Protein AF-A0A3D3FF31-F1 (afdb_monomer_lite)

pLDDT: mean 90.66, std 3.52, range [78.62, 95.69]

Foldseek 3Di:
DVVLVVLVVVLVCLLVVLLVVLVVPPVDLVVLQVVLVVVLVVVCVVVVDCCLDDLNVVQLVCQLVLDADCCNLVSNSNNVSSNVSSPHDDDCVSNSLSNQLRNQSVVCVVVVHHSNVRND

Structure (mmCIF, N/CA/C/O backbone):
data_AF-A0A3D3FF31-F1
#
_entry.id   AF-A0A3D3FF31-F1
#
loop_
_atom_site.group_PDB
_atom_site.id
_atom_site.type_symbol
_atom_site.label_atom_id
_atom_site.label_alt_id
_atom_site.label_comp_id
_atom_site.label_asym_id
_atom_site.label_entity_id
_atom_site.label_seq_id
_atom_site.pdbx_PDB_ins_code
_atom_site.Cartn_x
_atom_site.Cartn_y
_atom_site.Cartn_z
_atom_site.occupancy
_atom_site.B_iso_or_equiv
_atom_site.auth_seq_id
_atom_site.auth_comp_id
_atom_site.auth_asym_id
_atom_site.auth_atom_id
_atom_site.pdbx_PDB_model_num
ATOM 1 N N . ALA A 1 1 ? 8.843 8.279 -13.392 1.00 78.62 1 ALA A N 1
ATOM 2 C CA . ALA A 1 1 ? 8.975 9.220 -12.255 1.00 78.62 1 ALA A CA 1
ATOM 3 C C . ALA A 1 1 ? 7.653 9.904 -11.886 1.00 78.62 1 ALA A C 1
ATOM 5 O O . ALA A 1 1 ? 7.166 9.656 -10.793 1.00 78.62 1 ALA A O 1
ATOM 6 N N . ALA A 1 2 ? 7.036 10.708 -12.767 1.00 91.69 2 ALA A N 1
ATOM 7 C CA . ALA A 1 2 ? 5.795 11.434 -12.439 1.00 91.69 2 ALA A CA 1
ATOM 8 C C . ALA A 1 2 ? 4.642 10.522 -11.970 1.00 91.69 2 ALA A C 1
ATOM 10 O O . ALA A 1 2 ? 3.974 10.825 -10.987 1.00 91.69 2 ALA A O 1
ATOM 11 N N . LEU A 1 3 ? 4.456 9.365 -12.618 1.00 91.06 3 LEU A N 1
ATOM 12 C CA . LEU A 1 3 ? 3.427 8.401 -12.220 1.00 91.06 3 LEU A CA 1
ATOM 13 C C . LEU A 1 3 ? 3.698 7.779 -10.840 1.00 91.06 3 LEU A C 1
ATOM 15 O O . LEU A 1 3 ? 2.778 7.648 -10.043 1.00 91.06 3 LEU A O 1
ATOM 19 N N . CYS A 1 4 ? 4.958 7.467 -10.520 1.00 90.69 4 CYS A N 1
ATOM 20 C CA . CYS A 1 4 ? 5.333 6.948 -9.202 1.00 90.69 4 CYS A CA 1
ATOM 21 C C . CYS A 1 4 ? 5.034 7.973 -8.097 1.00 90.69 4 CYS A C 1
ATOM 23 O O . CYS A 1 4 ? 4.534 7.611 -7.035 1.00 90.69 4 CYS A O 1
ATOM 25 N N . ALA A 1 5 ? 5.282 9.260 -8.366 1.00 92.75 5 ALA A N 1
ATOM 26 C CA . ALA A 1 5 ? 4.932 10.337 -7.443 1.00 92.75 5 ALA A CA 1
ATOM 27 C C . ALA A 1 5 ? 3.413 10.435 -7.234 1.00 92.75 5 ALA A C 1
ATOM 29 O O . ALA A 1 5 ? 2.961 10.601 -6.105 1.00 92.75 5 ALA A O 1
ATOM 30 N N . LEU A 1 6 ? 2.617 10.269 -8.296 1.00 95.06 6 LEU A N 1
ATOM 31 C CA . LEU A 1 6 ? 1.157 10.252 -8.195 1.00 95.06 6 LEU A CA 1
ATOM 32 C C . LEU A 1 6 ? 0.662 9.085 -7.329 1.00 95.06 6 LEU A C 1
ATOM 34 O O . LEU A 1 6 ? -0.195 9.287 -6.472 1.00 95.06 6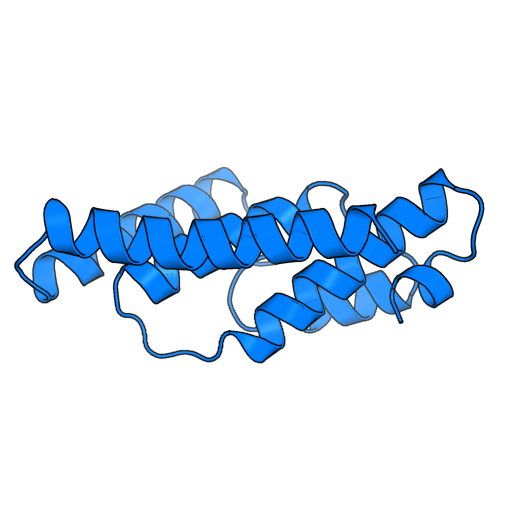 LEU A O 1
ATOM 38 N N . VAL A 1 7 ? 1.235 7.890 -7.496 1.00 94.88 7 VAL A N 1
ATOM 39 C CA . VAL A 1 7 ? 0.910 6.718 -6.664 1.00 94.88 7 VAL A CA 1
ATOM 40 C C . VAL A 1 7 ? 1.288 6.955 -5.199 1.00 94.88 7 VAL A C 1
ATOM 42 O O . VAL A 1 7 ? 0.497 6.641 -4.312 1.00 94.88 7 VAL A O 1
ATOM 45 N N . ALA A 1 8 ? 2.444 7.566 -4.930 1.00 93.75 8 ALA A N 1
ATOM 46 C CA . ALA A 1 8 ? 2.855 7.919 -3.571 1.00 93.75 8 ALA A CA 1
ATOM 47 C C . ALA A 1 8 ? 1.891 8.926 -2.920 1.00 93.75 8 ALA A C 1
ATOM 49 O O . ALA A 1 8 ? 1.459 8.724 -1.785 1.00 93.75 8 ALA A O 1
ATOM 50 N N . VAL A 1 9 ? 1.486 9.971 -3.651 1.00 95.19 9 VAL A N 1
ATOM 51 C CA . VAL A 1 9 ? 0.482 10.940 -3.180 1.00 95.19 9 VAL A CA 1
ATOM 52 C C . VAL A 1 9 ? -0.848 10.246 -2.892 1.00 95.19 9 VAL A C 1
ATOM 54 O O . VAL A 1 9 ? -1.457 10.507 -1.855 1.00 95.19 9 VAL A O 1
ATOM 57 N N . LEU A 1 10 ? -1.281 9.336 -3.767 1.00 95.56 10 LEU A N 1
ATOM 58 C CA . LEU A 1 10 ? -2.508 8.563 -3.583 1.00 95.56 10 LEU A CA 1
ATOM 59 C C . LEU A 1 10 ? -2.434 7.695 -2.320 1.00 95.56 10 LEU A C 1
ATOM 61 O O . LEU A 1 10 ? -3.385 7.683 -1.540 1.00 95.56 10 LEU A O 1
ATOM 65 N N . PHE A 1 11 ? -1.305 7.024 -2.077 1.00 94.81 11 PHE A N 1
ATOM 66 C CA . PHE A 1 11 ? -1.084 6.229 -0.868 1.00 94.81 11 PHE A CA 1
ATOM 67 C C . PHE A 1 11 ? -1.131 7.088 0.402 1.00 94.81 11 PHE A C 1
ATOM 69 O O . PHE A 1 11 ? -1.907 6.791 1.312 1.00 94.81 11 PHE A O 1
ATOM 76 N N . CYS A 1 12 ? -0.380 8.192 0.447 1.00 94.19 12 CYS A N 1
ATOM 77 C CA . CYS A 1 12 ? -0.398 9.122 1.578 1.00 94.19 12 CYS A CA 1
ATOM 78 C C . CYS A 1 12 ? -1.805 9.677 1.839 1.00 94.19 12 CYS A C 1
ATOM 80 O O . CYS A 1 12 ? -2.251 9.750 2.985 1.00 94.19 12 CYS A O 1
ATOM 82 N N . TYR A 1 13 ? -2.527 10.046 0.779 1.00 95.69 13 TYR A N 1
ATOM 83 C CA . TYR A 1 13 ? -3.886 10.560 0.895 1.00 95.69 13 TYR A CA 1
ATOM 84 C C . TYR A 1 13 ? -4.855 9.497 1.421 1.00 95.69 13 TYR A C 1
ATOM 86 O O . TYR A 1 13 ? -5.627 9.783 2.333 1.00 95.69 13 TYR A O 1
ATOM 94 N N . ALA A 1 14 ? -4.788 8.262 0.916 1.00 94.94 14 ALA A N 1
ATOM 95 C CA . ALA A 1 14 ? -5.620 7.153 1.385 1.00 94.94 14 ALA A CA 1
ATOM 96 C C . ALA A 1 14 ? -5.376 6.834 2.870 1.00 94.94 14 ALA A C 1
ATOM 98 O O . ALA A 1 14 ? -6.324 6.624 3.632 1.00 94.94 14 ALA A O 1
ATOM 99 N N . MET A 1 15 ? -4.116 6.859 3.305 1.00 93.06 15 MET A N 1
ATOM 100 C CA . MET A 1 15 ? -3.726 6.662 4.703 1.00 93.06 15 MET A CA 1
ATOM 101 C C . MET A 1 15 ? -4.298 7.750 5.622 1.00 93.06 15 MET A C 1
ATOM 103 O O . MET A 1 15 ? -4.925 7.443 6.636 1.00 93.06 15 MET A O 1
ATOM 107 N N . HIS A 1 16 ? -4.169 9.025 5.252 1.00 92.88 16 HIS A N 1
ATOM 108 C CA . HIS A 1 16 ? -4.752 10.116 6.038 1.00 92.88 16 HIS A CA 1
ATOM 109 C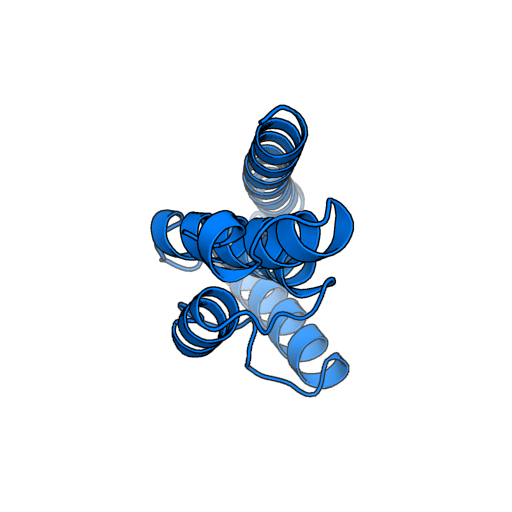 C . HIS A 1 16 ? -6.282 10.102 6.027 1.00 92.88 16 HIS A C 1
ATOM 111 O O . HIS A 1 16 ? -6.911 10.287 7.071 1.00 92.88 16 HIS A O 1
ATOM 117 N N . LEU A 1 17 ? -6.888 9.866 4.862 1.00 94.19 17 LEU A N 1
ATOM 118 C CA . LEU A 1 17 ? -8.338 9.858 4.705 1.00 94.19 17 LEU A CA 1
ATOM 119 C C . LEU A 1 17 ? -8.975 8.729 5.514 1.00 94.19 17 LEU A C 1
ATOM 121 O O . LEU A 1 17 ? -9.948 8.969 6.222 1.00 94.19 17 LEU A O 1
ATOM 125 N N . SER A 1 18 ? -8.424 7.516 5.448 1.00 92.69 18 SER A N 1
ATOM 126 C CA . SER A 1 18 ? -8.924 6.377 6.226 1.00 92.69 18 SER A CA 1
ATOM 127 C C . SER A 1 18 ? -8.861 6.657 7.727 1.00 92.69 18 SER A C 1
ATOM 129 O O . SER A 1 18 ? -9.879 6.525 8.407 1.00 92.69 18 SER A O 1
ATOM 131 N N . GLY A 1 19 ? -7.723 7.135 8.240 1.00 90.50 19 GLY A N 1
ATOM 132 C CA . GLY A 1 19 ? -7.584 7.526 9.645 1.00 90.50 19 GLY A CA 1
ATOM 133 C C . GLY A 1 19 ? -8.600 8.594 10.065 1.00 90.50 19 GLY A C 1
ATOM 134 O O . GLY A 1 19 ? -9.252 8.451 11.103 1.00 90.50 19 GLY A O 1
ATOM 135 N N . TYR A 1 20 ? -8.799 9.622 9.236 1.00 92.81 20 TYR A N 1
ATOM 136 C CA . TYR A 1 20 ? -9.796 10.668 9.474 1.00 92.81 20 TYR A CA 1
ATOM 137 C C . TYR A 1 20 ? -11.228 10.118 9.494 1.00 92.81 20 TYR A C 1
ATOM 139 O O . TYR A 1 20 ? -11.974 10.391 10.433 1.00 92.81 20 TYR A O 1
ATOM 147 N N . LEU A 1 21 ? -11.617 9.322 8.493 1.00 92.56 21 LEU A N 1
ATOM 148 C CA . LEU A 1 21 ? -12.956 8.731 8.395 1.00 92.56 21 LEU A CA 1
ATOM 149 C C . LEU A 1 21 ? -13.248 7.843 9.601 1.00 92.56 21 LEU A C 1
ATOM 151 O O . LEU A 1 21 ? -14.301 7.968 10.225 1.00 92.56 21 LEU A O 1
ATOM 155 N N . TYR A 1 22 ? -12.298 6.994 9.979 1.00 92.25 22 TYR A N 1
ATOM 156 C CA . TYR A 1 22 ? -12.455 6.140 11.142 1.00 92.25 22 TYR A CA 1
ATOM 157 C C . TYR A 1 22 ? -12.589 6.940 12.441 1.00 92.25 22 TYR A C 1
ATOM 159 O O . TYR A 1 22 ? -13.449 6.619 13.252 1.00 92.25 22 TYR A O 1
ATOM 167 N N . GLN A 1 23 ? -11.804 8.000 12.646 1.00 89.69 23 GLN A N 1
ATOM 168 C CA . GLN A 1 23 ? -11.948 8.860 13.829 1.00 89.69 23 GLN A CA 1
ATOM 169 C C . GLN A 1 23 ? -13.265 9.652 13.830 1.00 89.69 23 GLN A C 1
ATOM 171 O O . GLN A 1 23 ? -13.855 9.861 14.891 1.00 89.69 23 GLN A O 1
ATOM 176 N N . ARG A 1 24 ? -13.735 10.074 12.650 1.00 92.12 24 ARG A N 1
ATOM 177 C CA . ARG A 1 24 ? -14.966 10.854 12.464 1.00 92.12 24 ARG A CA 1
ATOM 178 C C . ARG A 1 24 ? -16.223 10.026 12.715 1.00 92.12 24 ARG A C 1
ATOM 180 O O . ARG A 1 24 ? -17.128 10.513 13.384 1.00 92.12 24 ARG A O 1
ATOM 187 N N . TYR A 1 25 ? -16.293 8.817 12.159 1.00 92.31 25 TYR A N 1
ATOM 188 C CA . TYR A 1 25 ? -17.485 7.964 12.227 1.00 92.31 25 TYR A CA 1
ATOM 189 C C . TYR A 1 25 ? -17.453 6.974 13.394 1.00 92.31 25 TYR A C 1
ATOM 191 O O . TYR A 1 25 ? -18.507 6.614 13.910 1.00 92.31 25 TYR A O 1
ATOM 199 N N . LEU A 1 26 ? -16.269 6.531 13.825 1.00 90.75 26 LEU A N 1
ATOM 200 C CA . LEU A 1 26 ? -16.097 5.473 14.823 1.00 90.75 26 LEU A CA 1
ATOM 201 C C . LEU A 1 26 ? -15.180 5.941 15.959 1.00 90.75 26 LEU A C 1
ATOM 203 O O . LEU A 1 26 ? -14.015 5.558 16.064 1.00 90.75 26 LEU A O 1
ATOM 207 N N . THR A 1 27 ? -15.739 6.757 16.855 1.00 89.44 27 THR A N 1
ATOM 208 C CA . THR A 1 27 ? -15.023 7.309 18.017 1.00 89.44 27 THR A CA 1
ATOM 209 C C . THR A 1 27 ? -14.583 6.227 19.010 1.00 89.44 27 THR A C 1
ATOM 211 O O . THR A 1 27 ? -13.552 6.378 19.661 1.00 89.44 27 THR A O 1
ATOM 214 N N . ASN A 1 28 ? -15.337 5.124 19.130 1.00 92.62 28 ASN A N 1
ATOM 215 C CA . ASN A 1 28 ? -14.986 4.020 20.023 1.00 92.62 28 ASN A CA 1
ATOM 216 C C . ASN A 1 28 ? -13.886 3.133 19.392 1.00 92.62 28 ASN A C 1
ATOM 218 O O . ASN A 1 28 ? -14.149 2.490 18.369 1.00 92.62 28 ASN A O 1
ATOM 222 N N . PRO A 1 29 ? -12.693 3.020 20.013 1.00 88.69 29 PRO A N 1
ATOM 223 C CA . PRO A 1 29 ? -11.571 2.259 19.462 1.00 88.69 29 PRO A CA 1
ATOM 224 C C . PRO A 1 29 ? -11.882 0.780 19.212 1.00 88.69 29 PRO A C 1
ATOM 226 O O . PRO A 1 29 ? -11.408 0.216 18.231 1.00 88.69 29 PRO A O 1
ATOM 229 N N . TYR A 1 30 ? -12.695 0.150 20.066 1.00 91.38 30 TYR A N 1
ATOM 230 C CA . TYR A 1 30 ? -13.030 -1.270 19.930 1.00 91.38 30 TYR A CA 1
ATOM 231 C C . TYR A 1 30 ? -13.929 -1.525 18.719 1.00 91.38 30 TYR A C 1
ATOM 233 O O . TYR A 1 30 ? -13.685 -2.449 17.947 1.00 91.38 30 TYR A O 1
ATOM 241 N N . ILE A 1 31 ? -14.932 -0.664 18.514 1.00 92.06 31 ILE A N 1
ATOM 242 C CA . ILE A 1 31 ? -15.823 -0.746 17.349 1.00 92.06 31 ILE A CA 1
ATOM 243 C C . ILE A 1 31 ? -15.030 -0.460 16.075 1.00 92.06 31 ILE A C 1
ATOM 245 O O . ILE A 1 31 ? -15.206 -1.151 15.077 1.00 92.06 31 ILE A O 1
ATOM 249 N N . ARG A 1 32 ? -14.112 0.511 16.117 1.00 92.69 32 ARG A N 1
ATOM 250 C CA . ARG A 1 32 ? -13.234 0.825 14.988 1.00 92.69 32 ARG A CA 1
ATOM 251 C C . ARG A 1 32 ? -12.418 -0.389 14.539 1.00 92.69 32 ARG A C 1
ATOM 253 O O . ARG A 1 32 ? -12.392 -0.684 13.348 1.00 92.69 32 ARG A O 1
ATOM 260 N N . ILE A 1 33 ? -11.802 -1.105 15.480 1.00 92.19 33 ILE A N 1
ATOM 261 C CA . ILE A 1 33 ? -11.019 -2.312 15.182 1.00 92.19 33 ILE A CA 1
ATOM 262 C C . ILE A 1 33 ? -11.921 -3.422 14.630 1.00 92.19 33 ILE A C 1
ATOM 264 O O . ILE A 1 33 ? -11.557 -4.031 13.630 1.00 92.19 33 ILE A O 1
ATOM 268 N N . LEU A 1 34 ? -13.097 -3.654 15.229 1.00 94.25 34 LEU A N 1
ATOM 269 C CA . LEU A 1 34 ? -14.050 -4.672 14.762 1.00 94.25 34 LEU A CA 1
ATOM 270 C C . LEU A 1 34 ? -14.559 -4.400 13.344 1.00 94.25 34 LEU A C 1
ATOM 272 O O . LEU A 1 34 ? -14.642 -5.313 12.528 1.00 94.25 34 LEU A O 1
ATOM 276 N N . VAL A 1 35 ? -14.900 -3.149 13.040 1.00 93.06 35 VAL A N 1
ATOM 277 C CA . VAL A 1 35 ? -15.358 -2.761 11.702 1.00 93.06 35 VAL A CA 1
ATOM 278 C C . VAL A 1 35 ? -14.209 -2.865 10.702 1.00 93.06 35 VAL A C 1
ATOM 280 O O . VAL A 1 35 ? -14.394 -3.419 9.622 1.00 93.06 35 VAL A O 1
ATOM 283 N N . GLY A 1 36 ? -13.013 -2.396 11.068 1.00 92.12 36 GLY A N 1
ATOM 284 C CA . GLY A 1 36 ? -11.828 -2.498 10.220 1.00 92.12 36 GLY A CA 1
ATOM 285 C C . GLY A 1 36 ? -11.464 -3.940 9.875 1.00 92.12 36 GLY A C 1
ATOM 286 O O . GLY A 1 36 ? -11.255 -4.248 8.703 1.00 92.12 36 GLY A O 1
ATOM 287 N N . SER A 1 37 ? -11.451 -4.846 10.858 1.00 91.75 37 SER A N 1
ATOM 288 C CA . SER A 1 37 ? -11.200 -6.268 10.600 1.00 91.75 37 SER A CA 1
ATOM 289 C C . SER A 1 37 ? -12.316 -6.916 9.790 1.00 91.75 37 SER A C 1
ATOM 291 O O . SER A 1 37 ? -12.015 -7.689 8.886 1.00 91.75 37 SER A O 1
ATOM 293 N N . ALA A 1 38 ? -13.584 -6.578 10.044 1.00 94.12 38 ALA A N 1
ATOM 294 C CA . ALA A 1 38 ? -14.698 -7.075 9.242 1.00 94.12 38 ALA A CA 1
ATOM 295 C C . ALA A 1 38 ? -14.550 -6.681 7.764 1.00 94.12 38 ALA A C 1
ATOM 297 O O . ALA A 1 38 ? -14.718 -7.530 6.892 1.00 94.12 38 ALA A O 1
ATOM 298 N N . PHE A 1 39 ? -14.170 -5.431 7.473 1.00 91.88 39 PHE A N 1
ATOM 299 C CA . PHE A 1 39 ? -13.904 -4.988 6.102 1.00 91.88 39 PHE A CA 1
ATOM 300 C C . PHE A 1 39 ? -12.754 -5.754 5.450 1.00 91.88 39 PHE A C 1
ATOM 302 O O . PHE A 1 39 ? -12.908 -6.206 4.318 1.00 91.88 39 PHE A O 1
ATOM 309 N N . VAL A 1 40 ? -11.628 -5.922 6.152 1.00 92.06 40 VAL A N 1
ATOM 310 C CA . VAL A 1 40 ? -10.476 -6.678 5.632 1.00 92.06 40 VAL A CA 1
ATOM 311 C C . VAL A 1 40 ? -10.875 -8.124 5.335 1.00 92.06 40 VAL A C 1
ATOM 313 O O . VAL A 1 40 ? -10.659 -8.581 4.221 1.00 92.06 40 VAL A O 1
ATOM 316 N N . ILE A 1 41 ? -11.549 -8.806 6.266 1.00 91.88 41 ILE A N 1
ATOM 317 C CA . ILE A 1 41 ? -11.996 -10.198 6.089 1.00 91.88 41 ILE A CA 1
ATOM 318 C C . ILE A 1 41 ? -12.942 -10.329 4.893 1.00 91.88 41 ILE A C 1
ATOM 320 O O . ILE A 1 41 ? -12.762 -11.221 4.068 1.00 91.88 41 ILE A O 1
ATOM 324 N N . VAL A 1 42 ? -13.940 -9.447 4.770 1.00 92.81 42 VAL A N 1
ATOM 325 C CA . VAL A 1 42 ? -14.869 -9.475 3.629 1.00 92.81 42 VAL A CA 1
ATOM 326 C C . VAL A 1 42 ? -14.113 -9.276 2.319 1.00 92.81 42 VAL A C 1
ATOM 328 O O . VAL A 1 42 ? -14.380 -9.987 1.353 1.00 92.81 42 VAL A O 1
ATOM 331 N N . LEU A 1 43 ? -13.152 -8.352 2.279 1.00 89.25 43 LEU A N 1
ATOM 332 C CA . LEU A 1 43 ? -12.379 -8.103 1.069 1.00 89.25 43 LEU A CA 1
ATOM 333 C C . LEU A 1 43 ? -11.494 -9.299 0.699 1.00 89.25 43 LEU A C 1
ATOM 335 O O . LEU A 1 43 ? -11.457 -9.679 -0.468 1.00 89.25 43 LEU A O 1
ATOM 339 N N . THR A 1 44 ? -10.846 -9.932 1.676 1.00 89.00 44 THR A N 1
ATOM 340 C CA . THR A 1 44 ? -10.037 -11.143 1.473 1.00 89.00 44 THR A CA 1
ATOM 341 C C . THR A 1 44 ? -10.888 -12.305 0.969 1.00 89.00 44 THR A C 1
ATOM 343 O O . THR A 1 44 ? -10.495 -13.000 0.032 1.00 89.00 44 THR A O 1
ATOM 346 N N . LEU A 1 45 ? -12.093 -12.486 1.520 1.00 90.12 45 LEU A N 1
ATOM 347 C CA . LEU A 1 45 ? -13.036 -13.505 1.051 1.00 90.12 45 LEU A CA 1
ATOM 348 C C . LEU A 1 45 ? -13.529 -13.231 -0.374 1.00 90.12 45 LEU A C 1
ATOM 350 O O . LEU A 1 45 ? -13.682 -14.168 -1.148 1.00 90.12 45 LEU A O 1
ATOM 354 N N . LEU A 1 46 ? -13.753 -11.969 -0.746 1.00 89.44 46 LEU A N 1
ATOM 355 C CA . LEU A 1 46 ? -14.141 -11.610 -2.114 1.00 89.44 46 LEU A CA 1
ATOM 356 C C . LEU A 1 46 ? -12.998 -11.838 -3.107 1.00 89.44 46 LEU A C 1
ATOM 358 O O . LEU A 1 46 ? -13.216 -12.416 -4.172 1.00 89.44 46 LEU A O 1
ATOM 362 N N . LEU A 1 47 ? -11.784 -11.420 -2.746 1.00 86.12 47 LEU A N 1
ATOM 363 C CA . LEU A 1 47 ? -10.588 -11.557 -3.578 1.00 86.12 47 LEU A CA 1
ATOM 364 C C . LEU A 1 47 ? -10.120 -13.015 -3.706 1.00 86.12 47 LEU A C 1
ATOM 366 O O . LEU A 1 47 ? -9.371 -13.320 -4.629 1.00 86.12 47 LEU A O 1
ATOM 370 N N . HIS A 1 48 ? -10.553 -13.911 -2.809 1.00 85.25 48 HIS A N 1
ATOM 371 C CA . HIS A 1 48 ? -10.126 -15.317 -2.750 1.00 85.25 48 HIS A CA 1
ATOM 372 C C . HIS A 1 48 ? -8.594 -15.493 -2.716 1.00 85.25 48 HIS A C 1
ATOM 374 O O . HIS A 1 48 ? -8.068 -16.530 -3.115 1.00 85.25 48 HIS A O 1
ATOM 380 N N . THR A 1 49 ? -7.862 -14.486 -2.233 1.00 83.00 49 THR A N 1
ATOM 381 C CA . THR A 1 49 ? -6.401 -14.518 -2.133 1.00 83.00 49 THR A CA 1
ATOM 382 C C . THR A 1 49 ? -5.917 -13.771 -0.900 1.00 83.00 49 THR A C 1
ATOM 384 O O . THR A 1 49 ? -6.496 -12.766 -0.489 1.00 83.00 49 THR A O 1
ATOM 387 N N . THR A 1 50 ? -4.820 -14.261 -0.331 1.00 82.31 50 THR A N 1
ATOM 388 C CA . THR A 1 50 ? -4.111 -13.664 0.807 1.00 82.31 50 THR A CA 1
ATOM 389 C C . THR A 1 50 ? -2.889 -12.852 0.370 1.00 82.31 50 THR A C 1
ATOM 391 O O . THR A 1 50 ? -2.180 -12.295 1.202 1.00 82.31 50 THR A O 1
ATOM 394 N N . ASP A 1 51 ? -2.634 -12.747 -0.938 1.00 83.44 51 ASP A N 1
ATOM 395 C CA . ASP A 1 51 ? -1.434 -12.118 -1.514 1.00 83.44 51 ASP A CA 1
ATOM 396 C C . ASP A 1 51 ? -1.268 -10.630 -1.152 1.00 83.44 51 ASP A C 1
ATOM 398 O O . ASP A 1 51 ? -0.163 -10.077 -1.177 1.00 83.44 51 ASP A O 1
ATOM 402 N N . TYR A 1 52 ? -2.367 -9.959 -0.815 1.00 84.31 52 TYR A N 1
ATOM 403 C CA . TYR A 1 52 ? -2.381 -8.537 -0.473 1.00 84.31 52 TYR A CA 1
ATOM 404 C C . TYR A 1 52 ? -2.355 -8.290 1.038 1.00 84.31 52 TYR A C 1
ATOM 406 O O . TYR A 1 52 ? -2.226 -7.143 1.475 1.00 84.31 52 TYR A O 1
ATOM 414 N N . GLU A 1 53 ? -2.412 -9.341 1.850 1.00 83.88 53 GLU A N 1
ATOM 415 C CA . GLU A 1 53 ? -2.336 -9.249 3.304 1.00 83.88 53 GLU A CA 1
ATOM 416 C C . GLU A 1 53 ? -0.878 -9.179 3.792 1.00 83.88 53 GLU A C 1
ATOM 418 O O . GLU A 1 53 ? 0.083 -9.377 3.040 1.00 83.88 53 GLU A O 1
ATOM 423 N N . GLY A 1 54 ? -0.691 -8.808 5.061 1.00 84.31 54 GLY A N 1
ATOM 424 C CA . GLY A 1 54 ? 0.622 -8.779 5.714 1.00 84.31 54 GLY A CA 1
ATOM 425 C C . GLY A 1 54 ? 1.680 -7.928 4.997 1.00 84.31 54 GLY A C 1
ATOM 426 O O . GLY A 1 54 ? 1.380 -6.910 4.373 1.00 84.31 54 GLY A O 1
ATOM 427 N N . ALA A 1 55 ? 2.944 -8.350 5.084 1.00 80.56 55 ALA A N 1
ATOM 428 C CA . ALA A 1 55 ? 4.066 -7.683 4.416 1.00 80.56 55 ALA A CA 1
ATOM 429 C C . ALA A 1 55 ? 4.055 -7.876 2.886 1.00 80.56 55 ALA A C 1
ATOM 431 O O . ALA A 1 55 ? 4.495 -6.993 2.156 1.00 80.56 55 ALA A O 1
ATOM 432 N N . GLY A 1 56 ? 3.522 -9.002 2.393 1.00 84.25 56 GLY A N 1
ATOM 433 C CA . GLY A 1 56 ? 3.440 -9.291 0.959 1.00 84.25 56 GLY A CA 1
ATOM 434 C C . GLY A 1 56 ? 4.787 -9.586 0.282 1.00 84.25 56 GLY A C 1
ATOM 435 O O . GLY A 1 56 ? 4.936 -9.332 -0.912 1.00 84.25 56 GLY A O 1
ATOM 436 N N . GLY A 1 57 ? 5.765 -10.107 1.033 1.00 87.06 57 GLY A N 1
ATOM 437 C CA . GLY A 1 57 ? 7.117 -10.395 0.537 1.00 87.06 57 GLY A CA 1
ATOM 438 C C . GLY A 1 57 ? 7.148 -11.307 -0.693 1.00 87.06 57 GLY A C 1
ATOM 439 O O . GLY A 1 57 ? 7.913 -11.050 -1.618 1.00 87.06 57 GLY A O 1
ATOM 440 N N . ASP A 1 58 ? 6.258 -12.300 -0.763 1.00 89.38 58 ASP A N 1
ATOM 441 C CA . ASP A 1 58 ? 6.166 -13.203 -1.917 1.00 89.38 58 ASP A CA 1
ATOM 442 C C . ASP A 1 58 ? 5.773 -12.469 -3.204 1.00 89.38 58 ASP A C 1
ATOM 444 O O . ASP A 1 58 ? 6.256 -12.788 -4.288 1.00 89.38 58 ASP A O 1
ATOM 448 N N . VAL A 1 59 ? 4.914 -11.451 -3.111 1.00 91.06 59 VAL A N 1
ATOM 449 C CA . VAL A 1 59 ? 4.506 -10.661 -4.282 1.00 91.06 59 VAL A CA 1
ATOM 450 C C . VAL A 1 59 ? 5.603 -9.692 -4.690 1.00 91.06 59 VAL A C 1
ATOM 452 O O . VAL A 1 59 ? 5.831 -9.523 -5.880 1.00 91.06 59 VAL A O 1
ATOM 455 N N . ILE A 1 60 ? 6.316 -9.108 -3.724 1.00 92.00 60 ILE A N 1
ATOM 456 C CA . ILE A 1 60 ? 7.500 -8.287 -4.009 1.00 92.00 60 ILE A CA 1
ATOM 457 C C . ILE A 1 60 ? 8.529 -9.127 -4.763 1.00 92.00 60 ILE A C 1
ATOM 459 O O . ILE A 1 60 ? 9.016 -8.709 -5.807 1.00 92.00 60 ILE A O 1
ATOM 463 N N . ASN A 1 61 ? 8.808 -10.341 -4.285 1.00 92.12 61 ASN A N 1
ATOM 464 C CA . ASN A 1 61 ? 9.735 -11.243 -4.956 1.00 92.12 61 ASN A CA 1
ATOM 465 C C . ASN A 1 61 ? 9.244 -11.614 -6.364 1.00 92.12 61 ASN A C 1
ATOM 467 O O . ASN A 1 61 ? 10.020 -11.586 -7.313 1.00 92.12 61 ASN A O 1
ATOM 471 N N . ARG A 1 62 ? 7.949 -11.905 -6.546 1.00 91.62 62 ARG A N 1
ATOM 472 C CA . ARG A 1 62 ? 7.378 -12.139 -7.886 1.00 91.62 62 ARG A CA 1
ATOM 473 C C . ARG A 1 62 ? 7.529 -10.920 -8.802 1.00 91.62 62 ARG A C 1
ATOM 475 O O . ARG A 1 62 ? 7.944 -11.092 -9.945 1.00 91.62 62 ARG A O 1
ATOM 482 N N . ALA A 1 63 ? 7.286 -9.711 -8.295 1.00 91.62 63 ALA A N 1
ATOM 483 C CA . ALA A 1 63 ? 7.440 -8.468 -9.050 1.00 91.62 63 ALA A CA 1
ATOM 484 C C . ALA A 1 63 ? 8.902 -8.224 -9.462 1.00 91.62 63 ALA A C 1
ATOM 486 O O . ALA A 1 63 ? 9.162 -7.867 -10.606 1.00 91.62 63 ALA A O 1
ATOM 487 N N . LEU A 1 64 ? 9.863 -8.508 -8.578 1.00 91.81 64 LEU A N 1
ATOM 488 C CA . LEU A 1 64 ? 11.297 -8.455 -8.895 1.00 91.81 64 LEU A CA 1
ATOM 489 C C . LEU A 1 64 ? 11.734 -9.518 -9.916 1.00 91.81 64 LEU A C 1
ATOM 491 O O . LEU A 1 64 ? 12.762 -9.348 -10.560 1.00 91.81 64 LEU A O 1
ATOM 495 N N . ASN A 1 65 ? 10.957 -10.592 -10.083 1.00 92.38 65 ASN A N 1
ATOM 496 C CA . ASN A 1 65 ? 11.135 -11.594 -11.138 1.00 92.38 65 ASN A CA 1
ATOM 497 C C . ASN A 1 65 ? 10.290 -11.294 -12.395 1.00 92.38 65 ASN A C 1
ATOM 499 O O . ASN A 1 65 ? 10.156 -12.152 -13.264 1.00 92.38 65 ASN A O 1
ATOM 503 N N . GLY A 1 66 ? 9.694 -10.101 -12.492 1.00 87.56 66 GLY A N 1
ATOM 504 C CA . GLY A 1 66 ? 8.959 -9.640 -13.670 1.00 87.56 66 GLY A CA 1
ATOM 505 C C . GLY A 1 66 ? 7.496 -10.084 -13.743 1.00 87.56 66 GLY A C 1
ATOM 506 O O . GLY A 1 66 ? 6.844 -9.889 -14.769 1.00 87.56 66 GLY A O 1
ATOM 507 N N . HIS A 1 67 ? 6.954 -10.655 -12.666 1.00 88.88 67 HIS A N 1
ATOM 508 C CA . HIS A 1 67 ? 5.568 -11.110 -12.593 1.00 88.88 67 HIS A CA 1
ATOM 509 C C . HIS A 1 67 ? 4.781 -10.319 -11.549 1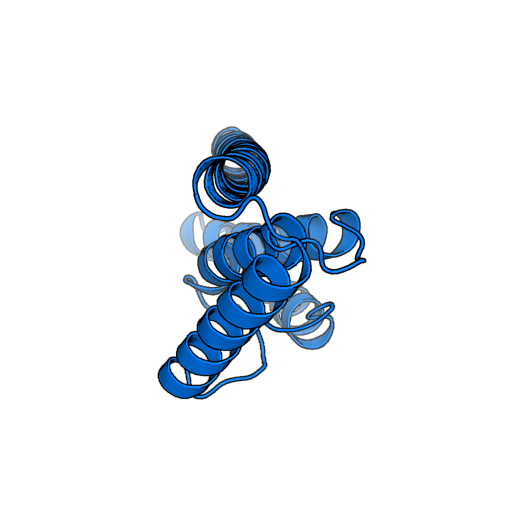.00 88.88 67 HIS A C 1
ATOM 511 O O . HIS A 1 67 ? 4.997 -10.450 -10.345 1.00 88.88 67 HIS A O 1
ATOM 517 N N . THR A 1 68 ? 3.802 -9.539 -11.997 1.00 89.62 68 THR A N 1
ATOM 518 C CA . THR A 1 68 ? 2.901 -8.805 -11.105 1.00 89.62 68 THR A CA 1
ATOM 519 C C . THR A 1 68 ? 1.488 -8.760 -11.670 1.00 89.62 68 THR A C 1
ATOM 521 O O . THR A 1 68 ? 1.294 -8.779 -12.885 1.00 89.62 68 THR A O 1
ATOM 524 N N . HIS A 1 69 ? 0.505 -8.653 -10.779 1.00 88.94 69 HIS A N 1
ATOM 525 C CA . HIS A 1 69 ? -0.864 -8.324 -11.161 1.00 88.94 69 HIS A CA 1
ATOM 526 C C . HIS A 1 69 ? -1.022 -6.795 -11.202 1.00 88.94 69 HIS A C 1
ATOM 528 O O . HIS A 1 69 ? -0.574 -6.122 -10.266 1.00 88.94 69 HIS A O 1
ATOM 534 N N . PRO A 1 70 ? -1.652 -6.221 -12.242 1.00 87.25 70 PRO A N 1
ATOM 535 C CA . PRO A 1 70 ? -1.807 -4.772 -12.369 1.00 87.25 70 PRO A CA 1
ATOM 536 C C . PRO A 1 70 ? -2.618 -4.159 -11.222 1.00 87.25 70 PRO A C 1
ATOM 538 O O . PRO A 1 70 ? -2.358 -3.035 -10.814 1.00 87.25 70 PRO A O 1
ATOM 541 N N . GLU A 1 71 ? -3.564 -4.892 -10.648 1.00 89.69 71 GLU A N 1
ATOM 542 C CA . GLU A 1 71 ? -4.390 -4.457 -9.521 1.00 89.69 71 GLU A CA 1
ATOM 543 C C . GLU A 1 71 ? -3.668 -4.502 -8.164 1.00 89.69 71 GLU A C 1
ATOM 545 O O . GLU A 1 71 ? -4.146 -3.906 -7.195 1.0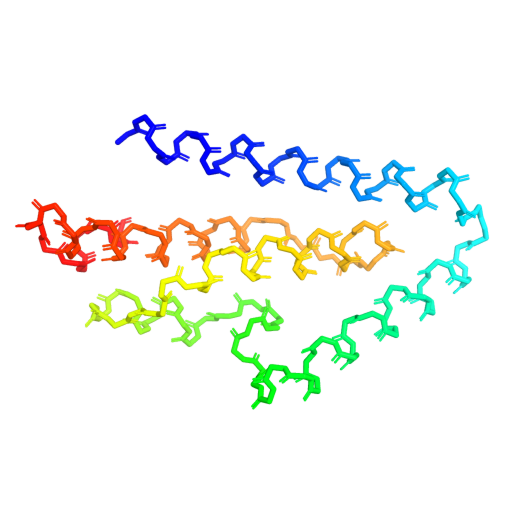0 89.69 71 GLU A O 1
ATOM 550 N N . ALA A 1 72 ? -2.509 -5.168 -8.072 1.00 91.31 72 ALA A N 1
ATOM 551 C CA . ALA A 1 72 ? -1.852 -5.459 -6.797 1.00 91.31 72 ALA A CA 1
ATOM 552 C C . ALA A 1 72 ? -1.473 -4.198 -6.014 1.00 91.31 72 ALA A C 1
ATOM 554 O O . ALA A 1 72 ? -1.683 -4.136 -4.801 1.00 91.31 72 ALA A O 1
ATOM 555 N N . PHE A 1 73 ? -0.960 -3.173 -6.700 1.00 92.62 73 PHE A N 1
ATOM 556 C CA . PHE A 1 73 ? -0.557 -1.927 -6.049 1.00 92.62 73 PHE A CA 1
ATOM 557 C C . PHE A 1 73 ? -1.769 -1.208 -5.434 1.00 92.62 73 PHE A C 1
ATOM 559 O O . PHE A 1 73 ? -1.698 -0.725 -4.305 1.00 92.62 73 PHE A O 1
ATOM 566 N N . LEU A 1 74 ? -2.906 -1.185 -6.139 1.00 93.38 74 LEU A N 1
ATOM 567 C CA . LEU A 1 74 ? -4.107 -0.478 -5.700 1.00 93.38 74 LEU A CA 1
ATOM 568 C C . LEU A 1 74 ? -4.799 -1.215 -4.550 1.00 93.38 74 LEU A C 1
ATOM 570 O O . LEU A 1 74 ? -5.183 -0.593 -3.556 1.00 93.38 74 LEU A O 1
ATOM 574 N N . LEU A 1 75 ? -4.906 -2.542 -4.653 1.00 92.38 75 LEU A N 1
ATOM 575 C CA . LEU A 1 75 ? -5.455 -3.381 -3.588 1.00 92.38 75 LEU A CA 1
ATOM 576 C C . LEU A 1 75 ? -4.616 -3.277 -2.317 1.00 92.38 75 LEU A C 1
ATOM 578 O O . LEU A 1 75 ? -5.173 -3.151 -1.224 1.00 92.38 75 LEU A O 1
ATOM 582 N N . LYS A 1 76 ? -3.283 -3.240 -2.445 1.00 93.69 76 LYS A N 1
ATOM 583 C CA . LYS A 1 76 ? -2.399 -3.061 -1.293 1.00 93.69 76 LYS A CA 1
ATOM 584 C C . LYS A 1 76 ? -2.590 -1.703 -0.630 1.00 93.69 76 LYS A C 1
ATOM 586 O O . LYS A 1 76 ? -2.659 -1.661 0.597 1.00 93.69 76 LYS A O 1
ATOM 591 N N . ILE A 1 77 ? -2.718 -0.616 -1.397 1.00 94.31 77 ILE A N 1
ATOM 592 C CA . ILE A 1 77 ? -3.025 0.718 -0.849 1.00 94.31 77 ILE A CA 1
ATOM 593 C C . ILE A 1 77 ? -4.319 0.668 -0.037 1.00 94.31 77 ILE A C 1
ATOM 595 O O . ILE A 1 77 ? -4.340 1.105 1.113 1.00 94.31 77 ILE A O 1
ATOM 599 N N . LEU A 1 78 ? -5.380 0.106 -0.617 1.00 93.25 78 LEU A N 1
ATOM 600 C CA . LEU A 1 78 ? -6.702 0.065 -0.002 1.00 93.25 78 LEU A CA 1
ATOM 601 C C . LEU A 1 78 ? -6.703 -0.763 1.289 1.00 93.25 78 LEU A C 1
ATOM 603 O O . LEU A 1 78 ? -7.118 -0.264 2.334 1.00 93.25 78 LEU A O 1
ATOM 607 N N . LEU A 1 79 ? -6.190 -1.994 1.251 1.00 92.19 79 LEU A N 1
ATOM 608 C CA . LEU A 1 79 ? -6.126 -2.870 2.425 1.00 92.19 79 LEU A CA 1
ATOM 609 C C . LEU A 1 79 ? -5.236 -2.294 3.526 1.00 92.19 79 LEU A C 1
ATOM 611 O O . LEU A 1 79 ? -5.598 -2.343 4.703 1.00 92.19 79 LEU A O 1
ATOM 615 N N . THR A 1 80 ? -4.100 -1.702 3.156 1.00 93.69 80 THR A N 1
ATOM 616 C CA . THR A 1 80 ? -3.178 -1.086 4.118 1.00 93.69 80 THR A CA 1
ATOM 617 C C . THR A 1 80 ? -3.822 0.122 4.793 1.00 93.69 80 THR A C 1
ATOM 619 O O . THR A 1 80 ? -3.793 0.214 6.021 1.00 93.69 80 THR A O 1
ATOM 622 N N . ALA A 1 81 ? -4.464 1.003 4.021 1.00 93.75 81 ALA A N 1
ATOM 623 C CA . ALA A 1 81 ? -5.174 2.167 4.545 1.00 93.75 81 ALA A CA 1
ATOM 624 C C . ALA A 1 81 ? -6.330 1.760 5.467 1.00 93.75 81 ALA A C 1
ATOM 626 O O . ALA A 1 81 ? -6.465 2.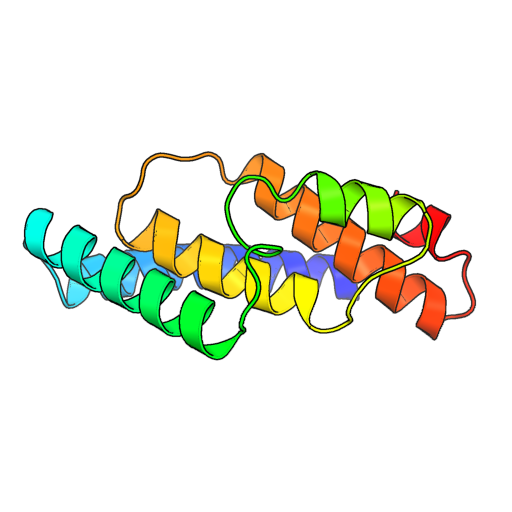296 6.565 1.00 93.75 81 ALA A O 1
ATOM 627 N N . LEU A 1 82 ? -7.132 0.765 5.079 1.00 92.50 82 LEU A N 1
ATOM 628 C CA . LEU A 1 82 ? -8.221 0.265 5.923 1.00 92.50 82 LEU A CA 1
ATOM 629 C C . LEU A 1 82 ? -7.708 -0.337 7.236 1.00 92.50 82 LEU A C 1
ATOM 631 O O . LEU A 1 82 ? -8.284 -0.075 8.290 1.00 92.50 82 LEU A O 1
ATOM 635 N N . THR A 1 83 ? -6.617 -1.101 7.180 1.00 92.50 83 THR A N 1
ATOM 636 C CA . THR A 1 83 ? -6.038 -1.779 8.347 1.00 92.50 83 THR A CA 1
ATOM 637 C C . THR A 1 83 ? -5.387 -0.777 9.302 1.00 92.50 83 THR A C 1
ATOM 639 O O . THR A 1 83 ? -5.746 -0.698 10.478 1.00 92.50 83 THR A O 1
ATOM 642 N N . LEU A 1 84 ? -4.461 0.049 8.816 1.00 91.94 84 LEU A N 1
ATOM 643 C CA . LEU A 1 84 ? -3.761 1.020 9.661 1.00 91.94 84 LEU A CA 1
ATOM 644 C C . LEU A 1 84 ? -4.696 2.149 10.118 1.00 91.94 84 LEU A C 1
ATOM 646 O O . LEU A 1 84 ? -4.647 2.551 11.281 1.00 91.94 84 LEU A O 1
ATOM 650 N N . GLY A 1 85 ? -5.622 2.588 9.262 1.00 90.81 85 GLY A N 1
ATOM 651 C CA . GLY A 1 85 ? -6.650 3.571 9.611 1.00 90.81 85 GLY A CA 1
ATOM 652 C C . GLY A 1 85 ? -7.594 3.096 10.722 1.00 90.81 85 GLY A C 1
ATOM 653 O O . GLY A 1 85 ? -8.006 3.898 11.564 1.00 90.81 85 GLY A O 1
ATOM 654 N N . ALA A 1 86 ? -7.891 1.793 10.793 1.00 91.12 86 ALA A N 1
ATOM 655 C CA . ALA A 1 86 ? -8.686 1.214 11.879 1.00 91.12 86 ALA A CA 1
ATOM 656 C C . ALA A 1 86 ? -7.933 1.172 13.228 1.00 91.12 86 ALA A C 1
ATOM 658 O O . ALA A 1 86 ? -8.542 1.003 14.290 1.00 91.12 86 ALA A O 1
ATOM 659 N N . GLY A 1 87 ? -6.616 1.392 13.218 1.00 88.94 87 GLY A N 1
ATOM 660 C CA . GLY A 1 87 ? -5.771 1.431 14.411 1.00 88.94 87 GLY A CA 1
ATOM 661 C C . GLY A 1 87 ? -5.015 0.135 14.695 1.00 88.94 87 GLY A C 1
ATOM 662 O O . GL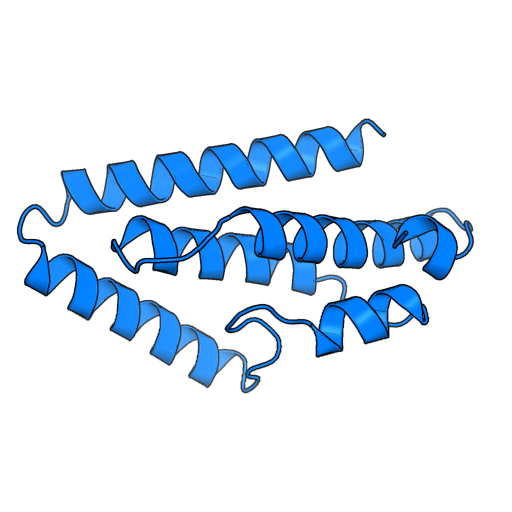Y A 1 87 ? -4.535 -0.041 15.817 1.00 88.94 87 GLY A O 1
ATOM 663 N N . PHE A 1 88 ? -4.888 -0.761 13.712 1.00 89.50 88 PHE A N 1
ATOM 664 C CA . PHE A 1 88 ? -3.944 -1.872 13.806 1.00 89.50 88 PHE A CA 1
ATOM 665 C C . PHE A 1 88 ? -2.510 -1.340 13.842 1.00 89.50 88 PHE A C 1
ATOM 667 O O . PHE A 1 88 ? -2.158 -0.399 13.132 1.00 89.50 88 PHE A O 1
ATOM 674 N N . LYS A 1 89 ? -1.668 -1.945 14.684 1.00 85.50 89 LYS A N 1
ATOM 675 C CA . LYS A 1 89 ? -0.254 -1.573 14.767 1.00 85.50 89 LYS A CA 1
ATOM 676 C C . LYS A 1 89 ? 0.526 -2.266 13.655 1.00 85.50 89 LYS A C 1
ATOM 678 O O . LYS A 1 89 ? 0.564 -3.491 13.600 1.00 85.50 89 LYS A O 1
ATOM 683 N N . GLY A 1 90 ? 1.173 -1.475 12.810 1.00 83.50 90 GLY A N 1
ATOM 684 C CA . GLY A 1 90 ? 2.021 -1.944 11.722 1.00 83.50 90 GLY A CA 1
ATOM 685 C C . GLY A 1 90 ? 2.836 -0.797 11.133 1.00 83.50 90 GLY A C 1
ATOM 686 O O . GLY A 1 90 ? 2.584 0.368 11.437 1.00 83.50 90 GLY A O 1
ATOM 687 N N . GLY A 1 91 ? 3.835 -1.135 10.322 1.00 83.44 91 GLY A N 1
ATOM 688 C CA . GLY A 1 91 ? 4.644 -0.157 9.597 1.00 83.44 91 GLY A CA 1
ATOM 689 C C . GLY A 1 91 ? 4.100 0.105 8.193 1.00 83.44 91 GLY A C 1
ATOM 690 O O . GLY A 1 91 ? 3.654 -0.817 7.517 1.00 83.44 91 GLY A O 1
ATOM 691 N N . GLU A 1 92 ? 4.197 1.350 7.735 1.00 87.69 92 GLU A N 1
ATOM 692 C CA . GLU A 1 92 ? 3.825 1.775 6.374 1.00 87.69 92 GLU A CA 1
ATOM 693 C C . GLU A 1 92 ? 4.962 1.619 5.346 1.00 87.69 92 GLU A C 1
ATOM 695 O O . GLU A 1 92 ? 4.730 1.651 4.136 1.00 87.69 92 GLU A O 1
ATOM 700 N N . ILE A 1 93 ? 6.188 1.382 5.825 1.00 91.12 93 ILE A N 1
ATOM 701 C CA . ILE A 1 93 ? 7.398 1.275 4.999 1.00 91.12 93 ILE A CA 1
ATOM 702 C C . ILE A 1 93 ? 7.299 0.087 4.034 1.00 91.12 93 ILE A C 1
ATOM 704 O O . ILE A 1 93 ? 7.459 0.250 2.828 1.00 91.12 93 ILE A O 1
ATOM 708 N N . VAL A 1 94 ? 6.998 -1.111 4.547 1.00 92.19 94 VAL A N 1
ATOM 709 C CA . VAL A 1 94 ? 6.935 -2.331 3.722 1.00 92.19 94 VAL A CA 1
ATOM 710 C C . VAL A 1 94 ? 5.795 -2.276 2.694 1.00 92.19 94 VAL A C 1
ATOM 712 O O . VAL A 1 94 ? 6.052 -2.575 1.528 1.00 92.19 94 VAL A O 1
ATOM 715 N N . PRO A 1 95 ? 4.571 -1.832 3.044 1.00 92.31 95 PRO A N 1
ATOM 716 C CA . PRO A 1 95 ? 3.538 -1.564 2.047 1.00 92.31 95 PRO A CA 1
ATOM 717 C C . PRO A 1 95 ? 3.972 -0.572 0.964 1.00 92.31 95 PRO A C 1
ATOM 719 O O . PRO A 1 95 ? 3.684 -0.804 -0.205 1.00 92.31 95 PRO A O 1
ATOM 722 N N . SER A 1 96 ? 4.708 0.487 1.314 1.00 93.19 96 SER A N 1
ATOM 723 C CA . SER A 1 96 ? 5.211 1.454 0.327 1.00 93.19 96 SER A CA 1
ATOM 724 C C . SER A 1 96 ? 6.161 0.796 -0.680 1.00 93.19 96 SER A C 1
ATOM 726 O O . SER A 1 96 ? 6.028 1.024 -1.883 1.00 93.19 96 SER A O 1
ATOM 728 N N . PHE A 1 97 ? 7.056 -0.084 -0.214 1.00 93.25 97 PHE A N 1
ATOM 729 C CA . PHE A 1 97 ? 7.911 -0.892 -1.093 1.00 93.25 97 PHE A CA 1
ATOM 730 C C . PHE A 1 97 ? 7.103 -1.848 -1.970 1.00 93.25 97 PHE A C 1
ATOM 732 O O . PHE A 1 97 ? 7.359 -1.939 -3.166 1.00 93.25 97 PHE A O 1
ATOM 739 N N . TYR A 1 98 ? 6.097 -2.519 -1.407 1.00 94.75 98 TYR A N 1
ATOM 740 C CA . TYR A 1 98 ? 5.207 -3.398 -2.164 1.00 94.75 98 TYR A CA 1
ATOM 741 C C . TYR A 1 98 ? 4.525 -2.657 -3.314 1.00 94.75 98 TYR A C 1
ATOM 743 O O . TYR A 1 98 ? 4.519 -3.122 -4.455 1.00 94.75 98 TYR A O 1
ATOM 751 N N . ILE A 1 99 ? 3.939 -1.499 -3.011 1.00 95.00 99 ILE A N 1
ATOM 752 C CA . ILE A 1 99 ? 3.222 -0.668 -3.979 1.00 95.00 99 ILE A CA 1
ATOM 753 C C . ILE A 1 99 ? 4.189 -0.200 -5.068 1.00 95.00 99 ILE A C 1
ATOM 755 O O . ILE A 1 99 ? 3.862 -0.304 -6.246 1.00 95.00 99 ILE A O 1
ATOM 759 N N . GLY A 1 100 ? 5.386 0.255 -4.685 1.00 93.62 100 GLY A N 1
ATOM 760 C CA . GLY A 1 100 ? 6.434 0.665 -5.617 1.00 93.62 100 GLY A CA 1
ATOM 761 C C . GLY A 1 100 ? 6.868 -0.463 -6.552 1.00 93.62 100 GLY A C 1
ATOM 762 O O . GLY A 1 100 ? 6.818 -0.286 -7.766 1.00 93.62 100 GLY A O 1
ATOM 763 N N . ALA A 1 101 ? 7.207 -1.632 -6.006 1.00 93.69 101 ALA A N 1
ATOM 764 C CA . ALA A 1 101 ? 7.687 -2.774 -6.782 1.00 93.69 101 ALA A CA 1
ATOM 765 C C . ALA A 1 101 ? 6.621 -3.318 -7.743 1.00 93.69 101 ALA A C 1
ATOM 767 O O . ALA A 1 101 ? 6.893 -3.566 -8.916 1.00 93.69 101 ALA A O 1
ATOM 768 N N . THR A 1 102 ? 5.378 -3.462 -7.277 1.00 94.56 102 THR A N 1
ATOM 769 C CA . THR A 1 102 ? 4.276 -3.978 -8.108 1.00 94.56 102 THR A CA 1
ATOM 770 C C . THR A 1 102 ? 3.845 -2.987 -9.187 1.00 94.56 102 THR A C 1
ATOM 772 O O . THR A 1 102 ? 3.639 -3.387 -10.334 1.00 94.56 102 THR A O 1
ATOM 775 N N . PHE A 1 103 ? 3.755 -1.693 -8.863 1.00 95.06 103 PHE A N 1
ATOM 776 C CA . PHE A 1 103 ? 3.461 -0.648 -9.844 1.00 95.06 103 PHE A CA 1
ATOM 777 C C . PHE A 1 103 ? 4.594 -0.495 -10.862 1.00 95.06 103 PHE A C 1
ATOM 779 O O . PHE A 1 103 ? 4.339 -0.389 -12.059 1.00 95.06 103 PHE A O 1
ATOM 786 N N . GLY A 1 104 ? 5.838 -0.497 -10.389 1.00 92.94 104 GLY A N 1
ATOM 787 C CA . GLY A 1 104 ? 7.036 -0.370 -11.204 1.00 92.94 104 GLY A CA 1
ATOM 788 C C . GLY A 1 104 ? 7.218 -1.535 -12.174 1.00 92.94 104 GLY A C 1
ATOM 789 O O . GLY A 1 104 ? 7.437 -1.303 -13.361 1.00 92.94 104 GLY A O 1
ATOM 790 N N . CYS A 1 105 ? 7.006 -2.772 -11.712 1.00 93.50 105 CYS A N 1
ATOM 791 C CA . CYS A 1 105 ? 7.004 -3.967 -12.559 1.00 93.50 105 CYS A CA 1
ATOM 792 C C . CYS A 1 105 ? 5.952 -3.877 -13.671 1.00 93.50 105 CYS A C 1
ATOM 794 O O . CYS A 1 105 ? 6.239 -4.139 -14.841 1.00 93.50 105 CYS A O 1
ATOM 796 N N . TRP A 1 106 ? 4.725 -3.483 -13.315 1.00 94.06 106 TRP A N 1
ATOM 797 C CA . TRP A 1 106 ? 3.636 -3.366 -14.279 1.00 94.06 106 TRP A CA 1
ATOM 798 C C . TRP A 1 106 ? 3.901 -2.240 -15.281 1.00 94.06 106 TRP A C 1
ATOM 800 O O . TRP A 1 106 ? 3.867 -2.462 -16.489 1.00 94.06 106 TRP A O 1
ATOM 810 N N . MET A 1 107 ? 4.235 -1.044 -14.801 1.00 92.00 107 MET A N 1
ATOM 811 C CA . MET A 1 107 ? 4.503 0.105 -15.661 1.00 92.00 107 MET A CA 1
ATOM 812 C C . MET A 1 107 ? 5.719 -0.135 -16.560 1.00 92.00 107 MET A C 1
ATOM 814 O O . MET A 1 107 ? 5.668 0.232 -17.728 1.00 92.00 107 MET A O 1
ATOM 818 N N . GLY A 1 108 ? 6.767 -0.794 -16.050 1.00 90.94 108 GLY A N 1
ATOM 819 C CA . GLY A 1 108 ? 7.930 -1.230 -16.825 1.00 90.94 108 GLY A CA 1
ATOM 820 C C . GLY A 1 108 ? 7.516 -2.075 -18.027 1.00 90.94 108 GLY A C 1
ATOM 821 O O . GLY A 1 108 ? 7.833 -1.719 -19.162 1.00 90.94 108 GLY A O 1
ATOM 822 N N . SER A 1 109 ? 6.683 -3.095 -17.794 1.00 89.00 109 SER A N 1
ATOM 823 C CA . SER A 1 109 ? 6.143 -3.939 -18.869 1.00 89.00 109 SER A CA 1
ATOM 824 C C . SER A 1 109 ? 5.319 -3.160 -19.907 1.00 89.00 109 SER A C 1
ATOM 826 O O . SER A 1 109 ? 5.390 -3.459 -21.096 1.00 89.00 109 SER A O 1
ATOM 828 N N . VAL A 1 110 ? 4.587 -2.121 -19.486 1.00 90.06 110 VAL A N 1
ATOM 829 C CA . VAL A 1 110 ? 3.749 -1.288 -20.370 1.00 90.06 110 VAL A CA 1
ATOM 830 C C . VAL A 1 110 ? 4.581 -0.338 -21.231 1.00 90.06 110 VAL A C 1
ATOM 832 O O . VAL A 1 110 ? 4.274 -0.145 -22.405 1.00 90.06 110 VAL A O 1
ATOM 835 N N . ILE A 1 111 ? 5.633 0.263 -20.673 1.00 90.75 111 ILE A N 1
ATOM 836 C CA . ILE A 1 111 ? 6.485 1.229 -21.387 1.00 90.75 111 ILE A CA 1
ATOM 837 C C . ILE A 1 111 ? 7.604 0.561 -22.203 1.00 90.75 111 ILE A C 1
ATOM 839 O O . ILE A 1 111 ? 8.406 1.263 -22.817 1.00 90.75 111 ILE A O 1
ATOM 843 N N . GLY A 1 112 ? 7.670 -0.776 -22.210 1.00 87.56 112 GLY A N 1
ATOM 844 C CA . GLY A 1 112 ? 8.702 -1.549 -22.909 1.00 87.56 112 GLY A CA 1
ATOM 845 C C . GLY A 1 112 ? 10.067 -1.542 -22.213 1.00 87.56 112 GLY A C 1
ATOM 846 O O . GLY A 1 112 ? 11.085 -1.784 -22.857 1.00 87.56 112 GLY A O 1
ATOM 847 N N . LEU A 1 113 ? 10.096 -1.236 -20.916 1.00 89.56 113 LEU A N 1
ATOM 848 C CA . LEU A 1 113 ? 11.283 -1.309 -20.067 1.00 89.56 113 LEU A CA 1
ATOM 849 C C . LEU A 1 113 ? 11.316 -2.675 -19.369 1.00 89.56 113 LEU A C 1
ATOM 851 O O . LEU A 1 113 ? 10.281 -3.320 -19.209 1.00 89.56 113 LEU A O 1
ATOM 855 N N . ASP A 1 114 ? 12.501 -3.129 -18.962 1.00 89.94 114 ASP A N 1
ATOM 856 C CA . ASP A 1 114 ? 12.626 -4.405 -18.259 1.00 89.94 114 ASP A CA 1
ATOM 857 C C . ASP A 1 114 ? 11.760 -4.396 -16.976 1.00 89.94 114 ASP A C 1
ATOM 859 O O . ASP A 1 114 ? 11.946 -3.523 -16.122 1.00 89.94 114 ASP A O 1
ATOM 863 N N . PRO A 1 115 ? 10.781 -5.308 -16.825 1.00 87.25 115 PRO A N 1
ATOM 864 C CA . PRO A 1 115 ? 9.867 -5.291 -15.685 1.00 87.25 115 PRO A CA 1
ATOM 865 C C . PRO A 1 115 ? 10.586 -5.419 -14.340 1.00 87.25 115 PRO A C 1
ATOM 867 O O . PRO A 1 115 ? 10.187 -4.771 -13.375 1.00 87.25 115 PRO A O 1
ATOM 870 N N . CYS A 1 116 ? 11.672 -6.192 -14.278 1.00 88.75 116 CYS A N 1
ATOM 871 C CA . CYS A 1 116 ? 12.464 -6.354 -13.062 1.00 88.75 116 CYS A CA 1
ATOM 872 C C . CYS A 1 116 ? 13.194 -5.051 -12.715 1.00 88.75 116 CYS A C 1
ATOM 874 O O . CYS A 1 116 ? 13.221 -4.657 -11.552 1.00 88.75 116 CYS A O 1
ATOM 876 N N . LEU A 1 117 ? 13.719 -4.340 -13.720 1.00 88.88 117 LEU A N 1
ATOM 877 C CA . LEU A 1 117 ? 14.321 -3.014 -13.537 1.00 88.88 117 LEU A CA 1
ATOM 878 C C . LEU A 1 117 ? 13.295 -1.963 -13.103 1.00 88.88 117 LEU A C 1
ATOM 880 O O . LEU A 1 117 ? 13.623 -1.070 -12.333 1.00 88.88 117 LEU A O 1
ATOM 884 N N . GLY A 1 118 ? 12.060 -2.051 -13.599 1.00 86.19 118 GLY A N 1
ATOM 885 C CA . GLY A 1 118 ? 10.972 -1.178 -13.161 1.00 86.19 118 GLY A CA 1
ATOM 886 C C . GLY A 1 118 ? 10.539 -1.445 -11.718 1.00 86.19 118 GLY A C 1
ATOM 887 O O . GLY A 1 118 ? 10.103 -0.519 -11.041 1.00 86.19 118 GLY A O 1
ATOM 888 N N . ALA A 1 119 ? 10.633 -2.698 -11.266 1.00 85.94 119 ALA A N 1
ATOM 889 C CA . ALA A 1 119 ? 10.257 -3.137 -9.923 1.00 85.94 119 ALA A CA 1
ATOM 890 C C . ALA A 1 119 ? 11.302 -2.817 -8.840 1.00 85.94 119 ALA A C 1
ATOM 892 O O . ALA A 1 119 ? 10.942 -2.744 -7.663 1.00 85.94 119 ALA A O 1
ATOM 893 N N . ALA A 1 120 ? 12.572 -2.698 -9.235 1.00 81.50 120 ALA A N 1
ATOM 894 C CA . ALA A 1 120 ? 13.713 -2.419 -8.364 1.00 81.50 120 ALA A CA 1
ATOM 895 C C . ALA A 1 120 ? 13.827 -0.928 -8.007 1.00 81.50 120 ALA A C 1
ATOM 897 O O . ALA A 1 120 ? 14.165 -0.645 -6.834 1.00 81.50 120 ALA A O 1
#

Secondary structure (DSSP, 8-state):
-HHHHHHHHHHHHHHHHHHHHHHHH--SHHHHHHHHHHHHHHHHHHHT--TTSSS-HHHHHHHHTT---TTHHHHHHHHHHHHHHTT----SHHHHHHHHHHHHHHHHHHHTS-HHHHH-

Sequence (120 aa):
AALCALVAVLFCYAMHLSGYLYQRYLTNPYIRILVGSAFVIVLTLLLHTTDYEGAGGDVINRALNGHTHPEAFLLKILLTALTLGAGFKGGEIVPSFYIGATFGCWMGSVIGLDPCLGAA

Radius of gyration: 14.95 Å; chains: 1; bounding box: 32×27×43 Å